Protein AF-A0A238U7Y1-F1 (afdb_monomer_lite)

Sequence (54 aa):
MKLTKNKRFKVRIEIKKFAYLPIIYRGSLFWLSKIKIEKSFNGMSMRIINVQRV

Organism: NCBI:txid584609

Radius of gyration: 15.34 Å; chains: 1; bounding box: 27×16×49 Å

Structure (mmCIF, N/CA/C/O backbone):
data_AF-A0A238U7Y1-F1
#
_entry.id   AF-A0A238U7Y1-F1
#
loop_
_atom_site.group_PDB
_atom_site.id
_atom_site.type_symbol
_atom_site.label_atom_id
_atom_site.label_alt_id
_atom_site.label_comp_id
_atom_site.label_asym_id
_atom_site.label_entity_id
_atom_site.label_seq_id
_atom_site.pdbx_PDB_ins_code
_atom_site.Cartn_x
_atom_site.Cartn_y
_atom_site.Cartn_z
_atom_site.occupancy
_atom_site.B_iso_or_equiv
_atom_site.auth_seq_id
_atom_site.auth_comp_id
_atom_site.auth_asym_id
_atom_site.auth_atom_id
_atom_site.pdbx_PDB_model_num
ATOM 1 N N . MET A 1 1 ? 13.424 7.874 37.051 1.00 44.00 1 MET A N 1
ATOM 2 C CA . MET A 1 1 ? 13.327 7.932 35.573 1.00 44.00 1 MET A CA 1
ATOM 3 C C . MET A 1 1 ? 12.102 7.150 35.119 1.00 44.00 1 MET A C 1
ATOM 5 O O . MET A 1 1 ? 12.056 5.942 35.307 1.00 44.00 1 MET A O 1
ATOM 9 N N . LYS A 1 2 ? 11.072 7.825 34.599 1.00 50.12 2 LYS A N 1
ATOM 10 C CA . LYS A 1 2 ? 9.866 7.169 34.070 1.00 50.12 2 LYS A CA 1
ATOM 11 C C . LYS A 1 2 ? 10.213 6.641 32.676 1.00 50.12 2 LYS A C 1
ATOM 13 O O . LYS A 1 2 ? 10.479 7.446 31.790 1.00 50.12 2 LYS A O 1
ATOM 18 N N . LEU A 1 3 ? 10.250 5.320 32.493 1.00 59.38 3 LEU A N 1
ATOM 19 C CA . LEU A 1 3 ? 10.401 4.706 31.172 1.00 59.38 3 LEU A CA 1
ATOM 20 C C . LEU A 1 3 ? 9.175 5.093 30.338 1.00 59.38 3 LEU A C 1
ATOM 22 O O . LEU A 1 3 ? 8.079 4.555 30.508 1.00 59.38 3 LEU A O 1
ATOM 26 N N . THR A 1 4 ? 9.341 6.100 29.486 1.00 61.22 4 THR A N 1
ATOM 27 C CA . THR A 1 4 ? 8.365 6.488 28.476 1.00 61.22 4 THR A CA 1
ATOM 28 C C . THR A 1 4 ? 8.073 5.253 27.633 1.00 61.22 4 THR A C 1
ATOM 30 O O . THR A 1 4 ? 8.986 4.632 27.095 1.00 61.22 4 THR A O 1
ATOM 33 N N . LYS A 1 5 ? 6.798 4.839 27.577 1.00 58.47 5 LYS A N 1
ATOM 34 C CA . LYS A 1 5 ? 6.345 3.697 26.770 1.00 58.47 5 LYS A CA 1
ATOM 35 C C . LYS A 1 5 ? 6.982 3.799 25.385 1.00 58.47 5 LYS A C 1
ATOM 37 O O . LYS A 1 5 ? 6.608 4.681 24.613 1.00 58.47 5 LYS A O 1
ATOM 42 N N . ASN A 1 6 ? 7.902 2.886 25.069 1.00 57.22 6 ASN A N 1
ATOM 43 C CA . ASN A 1 6 ? 8.385 2.697 23.710 1.00 57.22 6 ASN A CA 1
ATOM 44 C C . ASN A 1 6 ? 7.150 2.436 22.843 1.00 57.22 6 ASN A C 1
ATOM 46 O O . ASN A 1 6 ? 6.545 1.362 22.920 1.00 57.22 6 ASN A O 1
ATOM 50 N N . LYS A 1 7 ? 6.721 3.439 22.065 1.00 56.88 7 LYS A N 1
ATOM 51 C CA . LYS A 1 7 ? 5.710 3.250 21.025 1.00 56.88 7 LYS A CA 1
ATOM 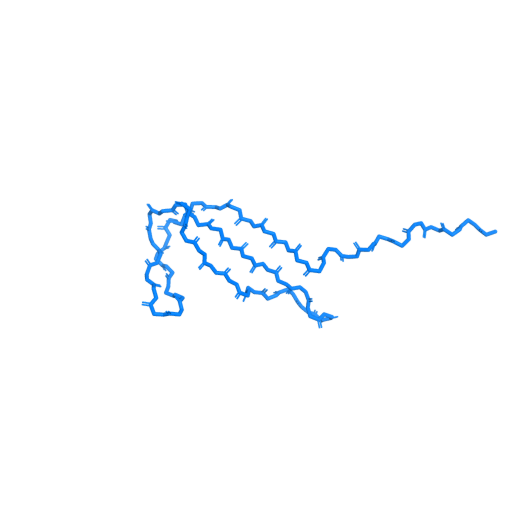52 C C . LYS A 1 7 ? 6.314 2.233 20.069 1.00 56.88 7 LYS A C 1
ATOM 54 O O . LYS A 1 7 ? 7.165 2.583 19.261 1.00 56.88 7 LYS A O 1
ATOM 59 N N . ARG A 1 8 ? 5.915 0.964 20.193 1.00 62.16 8 ARG A N 1
ATOM 60 C CA . ARG A 1 8 ? 6.246 -0.062 19.205 1.00 62.16 8 ARG A CA 1
ATOM 61 C C . ARG A 1 8 ? 5.753 0.481 17.867 1.00 62.16 8 ARG A C 1
ATOM 63 O O . ARG A 1 8 ? 4.544 0.624 17.677 1.00 62.16 8 ARG A O 1
ATOM 70 N N . PHE A 1 9 ? 6.674 0.881 16.995 1.00 61.72 9 PHE A N 1
ATOM 71 C CA . PHE A 1 9 ? 6.326 1.349 15.661 1.00 61.72 9 PHE A CA 1
ATOM 72 C C . PHE A 1 9 ? 5.514 0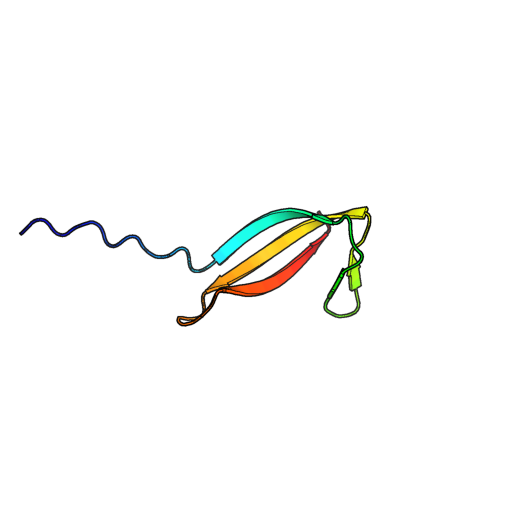.237 14.995 1.00 61.72 9 PHE A C 1
ATOM 74 O O . PHE A 1 9 ? 5.939 -0.920 14.983 1.00 61.72 9 PHE A O 1
ATOM 81 N N . LYS A 1 10 ? 4.306 0.551 14.507 1.00 63.16 10 LYS A N 1
ATOM 82 C CA . LYS A 1 10 ? 3.513 -0.422 13.750 1.00 63.16 10 LYS A CA 1
ATOM 83 C C . LYS A 1 10 ? 4.313 -0.784 12.504 1.00 63.16 10 LYS A C 1
ATOM 85 O O . LYS A 1 10 ? 4.414 0.013 11.578 1.00 63.16 10 LYS A O 1
ATOM 90 N N . VAL A 1 11 ? 4.885 -1.985 12.510 1.00 71.19 11 VAL A N 1
ATOM 91 C CA . VAL A 1 11 ? 5.708 -2.499 11.409 1.00 71.19 11 VAL A CA 1
ATOM 92 C C . VAL A 1 11 ? 4.864 -2.675 10.150 1.00 71.19 11 VAL A C 1
ATOM 94 O O . VAL A 1 11 ? 5.370 -2.464 9.056 1.00 71.19 11 VAL A O 1
ATOM 97 N N . ARG A 1 12 ? 3.572 -3.000 10.296 1.00 79.12 12 ARG A N 1
ATOM 98 C CA . ARG A 1 12 ? 2.618 -3.133 9.190 1.00 79.12 12 ARG A CA 1
ATOM 99 C C . ARG A 1 12 ? 1.398 -2.242 9.388 1.00 79.12 12 ARG A C 1
ATOM 101 O O . ARG A 1 12 ? 0.837 -2.171 10.483 1.00 79.12 12 ARG A O 1
ATOM 108 N N . ILE A 1 13 ? 0.996 -1.576 8.311 1.00 83.62 13 ILE A N 1
ATOM 109 C CA . ILE A 1 13 ? -0.178 -0.708 8.247 1.00 83.62 13 ILE A CA 1
ATOM 110 C C . ILE A 1 13 ? -1.020 -1.144 7.055 1.00 83.62 13 ILE A C 1
ATOM 112 O O . ILE A 1 13 ? -0.538 -1.188 5.924 1.00 83.62 13 ILE A O 1
ATOM 116 N N . GLU A 1 14 ? -2.288 -1.433 7.316 1.00 84.94 14 GLU A N 1
ATOM 117 C CA . GLU A 1 14 ? -3.277 -1.721 6.286 1.00 84.94 14 GLU A CA 1
ATOM 118 C C . GLU A 1 14 ? -4.129 -0.481 6.036 1.00 84.94 14 GLU A C 1
ATOM 120 O O . GLU A 1 14 ? -4.583 0.175 6.976 1.00 84.94 14 GLU A O 1
ATOM 125 N N . ILE A 1 15 ? -4.349 -0.150 4.768 1.00 85.88 15 ILE A N 1
ATOM 126 C CA . ILE A 1 15 ? -5.139 1.008 4.364 1.00 85.88 15 ILE A CA 1
ATOM 127 C C . ILE A 1 15 ? -6.166 0.545 3.335 1.00 85.88 15 ILE A C 1
ATOM 129 O O . ILE 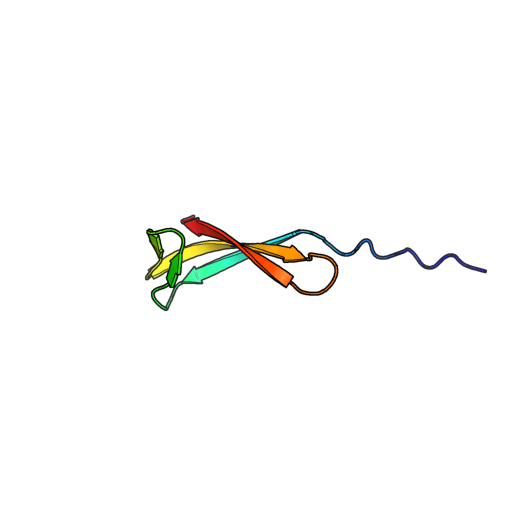A 1 15 ? -5.803 0.085 2.253 1.00 85.88 15 ILE A O 1
ATOM 133 N N . LYS A 1 16 ? -7.452 0.702 3.659 1.00 87.00 16 LYS A N 1
ATOM 134 C CA . LYS A 1 16 ? -8.553 0.505 2.710 1.00 87.00 16 LYS A CA 1
ATOM 135 C C . LYS A 1 16 ? -8.834 1.830 2.005 1.00 87.00 16 LYS A C 1
ATOM 137 O O . LYS A 1 16 ? -9.110 2.826 2.672 1.00 87.00 16 LYS A O 1
ATOM 142 N N . LYS A 1 17 ? -8.740 1.859 0.678 1.00 88.25 17 LYS A N 1
ATOM 143 C CA . LYS A 1 17 ? -9.054 3.037 -0.148 1.00 88.25 17 LYS A CA 1
ATOM 144 C C . LYS A 1 17 ? -9.785 2.623 -1.415 1.00 88.25 17 LYS A C 1
ATOM 146 O O . LYS A 1 17 ? -9.718 1.472 -1.828 1.00 88.25 17 LYS A O 1
ATOM 151 N N . PHE A 1 18 ? -10.480 3.571 -2.028 1.00 88.81 18 PHE A N 1
ATOM 152 C CA . PHE A 1 18 ? -11.036 3.392 -3.362 1.00 88.81 18 PHE A CA 1
ATOM 153 C C . PHE A 1 18 ? -10.002 3.821 -4.409 1.00 88.81 18 PHE A C 1
ATOM 155 O O . PHE A 1 18 ? -9.422 4.904 -4.299 1.00 88.81 18 PHE A O 1
ATOM 162 N N . ALA A 1 19 ? -9.731 2.956 -5.384 1.00 87.12 19 ALA A N 1
ATOM 163 C CA . ALA A 1 19 ? -8.786 3.219 -6.461 1.00 87.12 19 ALA A CA 1
ATOM 164 C C . ALA A 1 19 ? -9.472 3.998 -7.589 1.00 87.12 19 ALA A C 1
ATOM 166 O O . ALA A 1 19 ? -10.176 3.419 -8.414 1.00 87.12 19 ALA A O 1
ATOM 167 N N . TYR A 1 20 ? -9.255 5.312 -7.632 1.00 86.00 20 TYR A N 1
ATOM 168 C CA . TYR A 1 20 ? -9.760 6.163 -8.716 1.00 86.00 20 TYR A CA 1
ATOM 169 C C . TYR A 1 20 ? -8.904 6.075 -9.984 1.00 86.00 20 TYR A C 1
ATOM 171 O O . TYR A 1 20 ? -9.431 6.142 -11.090 1.00 86.00 20 TYR A O 1
ATOM 179 N N . LEU A 1 21 ? -7.592 5.884 -9.818 1.00 87.56 21 LEU A N 1
ATOM 180 C CA . LEU A 1 21 ? -6.640 5.718 -10.914 1.00 87.56 21 LEU A CA 1
ATOM 181 C C . LEU A 1 21 ? -6.290 4.238 -11.108 1.00 87.56 21 LEU A C 1
ATOM 183 O O . LEU A 1 21 ? -6.249 3.502 -10.115 1.00 87.56 21 LEU A O 1
ATOM 187 N N . PRO A 1 22 ? -6.016 3.807 -12.352 1.00 87.62 22 PRO A N 1
ATOM 188 C CA . PRO A 1 22 ? -5.555 2.458 -12.626 1.00 87.62 22 PRO A CA 1
ATOM 189 C C . PRO A 1 22 ? -4.168 2.242 -12.024 1.00 87.62 22 PRO A C 1
ATOM 191 O O . PRO A 1 22 ? -3.228 2.993 -12.281 1.00 87.62 22 PRO A O 1
ATOM 194 N N . ILE A 1 23 ? -4.038 1.192 -11.222 1.00 88.81 23 ILE A N 1
ATOM 195 C CA . ILE A 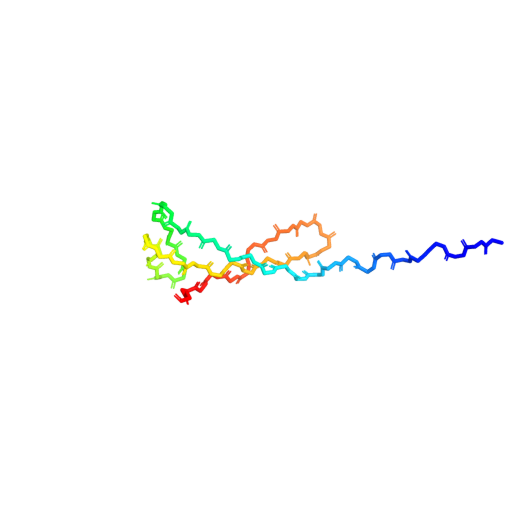1 23 ? -2.770 0.761 -10.642 1.00 88.81 23 ILE A CA 1
ATOM 196 C C . ILE A 1 23 ? -2.481 -0.641 -11.158 1.00 88.81 23 ILE A C 1
ATOM 198 O O . ILE A 1 23 ? -3.287 -1.553 -10.975 1.00 88.81 23 ILE A O 1
ATOM 202 N N . ILE A 1 24 ? -1.317 -0.819 -11.776 1.00 88.81 24 ILE A N 1
ATOM 203 C CA . ILE A 1 24 ? -0.819 -2.137 -12.166 1.00 88.81 24 ILE A CA 1
ATOM 204 C C . ILE A 1 24 ? 0.093 -2.631 -11.048 1.00 88.81 24 ILE A C 1
ATOM 206 O O . ILE A 1 24 ? 1.107 -2.007 -10.734 1.00 88.81 24 ILE A O 1
ATOM 210 N N . TYR A 1 25 ? -0.268 -3.753 -10.434 1.00 88.06 25 TYR A N 1
ATOM 211 C CA . TYR A 1 25 ? 0.541 -4.378 -9.395 1.00 88.06 25 TYR A CA 1
ATOM 212 C C . TYR A 1 25 ? 0.548 -5.896 -9.577 1.00 88.06 25 TYR A C 1
ATOM 214 O O . TYR A 1 25 ? -0.510 -6.519 -9.622 1.00 88.06 25 TYR A O 1
ATOM 222 N N . ARG A 1 26 ? 1.745 -6.492 -9.700 1.00 85.69 26 ARG A N 1
ATOM 223 C CA . ARG A 1 26 ? 1.956 -7.943 -9.906 1.00 85.69 26 ARG A CA 1
ATOM 224 C C . ARG A 1 26 ? 1.088 -8.550 -11.026 1.00 85.69 26 ARG A C 1
ATOM 226 O O . ARG A 1 26 ? 0.460 -9.584 -10.838 1.00 85.69 26 ARG A O 1
ATOM 233 N N . GLY A 1 27 ? 1.014 -7.881 -12.178 1.00 86.62 27 GLY A N 1
ATOM 234 C CA . GLY A 1 27 ? 0.228 -8.344 -13.333 1.00 86.62 27 GLY A CA 1
ATOM 235 C C . GLY A 1 27 ? -1.289 -8.163 -13.203 1.00 86.62 27 GLY A C 1
ATOM 236 O O . GLY A 1 27 ? -2.019 -8.498 -14.127 1.00 86.62 27 GLY A O 1
ATOM 237 N N . SER A 1 28 ? -1.778 -7.608 -12.090 1.00 84.94 28 SER A N 1
ATOM 238 C CA . SER A 1 28 ? -3.195 -7.298 -11.886 1.00 84.94 28 SER A CA 1
ATOM 239 C C . SER A 1 28 ? -3.463 -5.804 -12.060 1.00 84.94 28 SER A C 1
ATOM 241 O O . SER A 1 28 ? -2.725 -4.968 -11.531 1.00 84.94 28 SER A O 1
ATOM 243 N N . LEU A 1 29 ? -4.541 -5.474 -12.778 1.00 88.44 29 LEU A N 1
ATOM 244 C CA . LEU A 1 29 ? -5.039 -4.108 -12.932 1.00 88.44 29 LEU A CA 1
ATOM 245 C C . LEU A 1 29 ? -6.098 -3.809 -11.860 1.00 88.44 29 LEU A C 1
ATOM 247 O O . LEU A 1 29 ? -7.155 -4.447 -11.791 1.00 88.44 29 LEU A O 1
ATOM 251 N N . PHE A 1 30 ? -5.823 -2.813 -11.025 1.00 85.44 30 PHE A N 1
ATOM 252 C CA . PHE A 1 30 ? -6.732 -2.319 -9.999 1.00 85.44 30 PHE A CA 1
ATOM 253 C C . PHE A 1 30 ? -7.248 -0.940 -10.399 1.00 85.44 30 PHE A C 1
ATOM 255 O O . PHE A 1 30 ? -6.513 0.041 -10.336 1.00 85.44 30 PHE A O 1
ATOM 262 N N . TRP A 1 31 ? -8.513 -0.865 -10.804 1.00 90.00 31 TRP A N 1
ATOM 263 C CA . TRP A 1 31 ? -9.183 0.385 -11.159 1.00 90.00 31 TRP A CA 1
ATOM 264 C C . TRP A 1 31 ? -10.642 0.345 -10.691 1.00 90.00 31 TRP A C 1
ATOM 266 O O . TRP A 1 31 ? -11.215 -0.742 -10.588 1.00 90.00 31 TRP A O 1
ATOM 276 N N . LEU A 1 32 ? -11.201 1.507 -10.335 1.00 88.56 32 LEU A N 1
ATOM 277 C CA . LEU A 1 32 ? -12.590 1.741 -9.917 1.00 88.56 32 LEU A CA 1
ATOM 278 C C . LEU A 1 32 ? -13.098 0.718 -8.894 1.00 88.56 32 LEU A C 1
ATOM 280 O O . LEU A 1 32 ? -14.246 0.287 -8.926 1.00 88.56 32 LEU A O 1
ATOM 284 N N . SER A 1 33 ? -12.221 0.300 -7.982 1.00 88.50 33 SER A N 1
ATOM 285 C CA . SER A 1 33 ? -12.503 -0.753 -7.007 1.00 88.50 33 SER A CA 1
ATOM 286 C C . SER A 1 33 ? -11.945 -0.404 -5.634 1.00 88.50 33 SER A C 1
ATOM 288 O O . SER A 1 33 ? -10.996 0.375 -5.490 1.00 88.50 33 SER A O 1
ATOM 290 N N . LYS A 1 34 ? -12.552 -0.978 -4.592 1.00 90.56 34 LYS A N 1
ATOM 291 C CA . LYS A 1 34 ? -12.003 -0.907 -3.238 1.00 90.56 34 LYS A CA 1
ATOM 292 C C . LYS A 1 34 ? -10.752 -1.774 -3.191 1.00 90.56 34 LYS A C 1
ATOM 294 O O . LYS A 1 34 ? -10.781 -2.944 -3.558 1.00 90.56 34 LYS A O 1
ATOM 299 N N . ILE A 1 35 ? -9.655 -1.183 -2.740 1.00 91.31 35 ILE A N 1
ATOM 300 C CA . ILE A 1 35 ? -8.378 -1.862 -2.583 1.00 91.31 35 ILE A CA 1
ATOM 301 C C . ILE A 1 35 ? -7.901 -1.788 -1.138 1.00 91.31 35 ILE A C 1
ATOM 303 O O . ILE A 1 35 ? -8.071 -0.785 -0.436 1.00 91.31 35 ILE A O 1
ATOM 307 N N . LYS A 1 36 ? -7.275 -2.871 -0.700 1.00 91.25 36 LYS A N 1
ATOM 308 C CA . LYS A 1 36 ? -6.519 -2.976 0.537 1.00 91.25 36 LYS A CA 1
ATOM 309 C C . LYS A 1 36 ? -5.042 -2.867 0.181 1.00 91.25 36 LYS A C 1
ATOM 311 O O . LYS A 1 36 ? -4.509 -3.714 -0.530 1.00 91.25 36 LYS A O 1
ATOM 316 N N . ILE A 1 37 ? -4.390 -1.813 0.657 1.00 90.25 37 ILE A N 1
ATOM 317 C CA . ILE A 1 37 ? -2.949 -1.610 0.505 1.00 90.25 37 ILE A CA 1
ATOM 318 C C . ILE A 1 37 ? -2.292 -1.953 1.833 1.00 90.25 37 ILE A C 1
ATOM 320 O O . ILE A 1 37 ? -2.612 -1.349 2.859 1.00 90.25 37 ILE A O 1
ATOM 324 N N . GLU A 1 38 ? -1.342 -2.875 1.807 1.00 90.00 38 GLU A N 1
ATOM 325 C CA . GLU A 1 38 ? -0.515 -3.190 2.965 1.00 90.00 38 GLU A CA 1
ATOM 326 C C . GLU A 1 38 ? 0.848 -2.538 2.786 1.00 90.00 38 GLU A C 1
ATOM 328 O O . GLU A 1 38 ? 1.523 -2.692 1.761 1.00 90.00 38 GLU A O 1
ATOM 333 N N . LYS A 1 39 ? 1.253 -1.782 3.801 1.00 89.94 39 LYS A N 1
ATOM 334 C CA . LYS A 1 39 ? 2.555 -1.138 3.868 1.00 89.94 39 LYS A CA 1
ATOM 335 C C . LYS A 1 39 ? 3.345 -1.715 5.028 1.00 89.94 39 LYS A C 1
ATOM 337 O O . LYS A 1 39 ? 2.799 -1.882 6.115 1.00 89.94 39 LYS A O 1
ATOM 342 N N . SER A 1 40 ? 4.624 -1.987 4.803 1.00 88.56 40 SER A N 1
ATOM 343 C CA . SER A 1 40 ? 5.552 -2.435 5.837 1.00 88.56 40 SER A CA 1
ATOM 344 C C . SER A 1 40 ? 6.707 -1.455 5.981 1.00 88.56 40 SER A C 1
ATOM 346 O O . SER A 1 40 ? 7.250 -0.979 4.983 1.00 88.56 40 SER A O 1
ATOM 348 N N . PHE A 1 41 ? 7.096 -1.171 7.219 1.00 83.19 41 PHE A N 1
ATOM 349 C CA . PHE A 1 41 ? 8.319 -0.444 7.534 1.00 83.19 41 PHE A CA 1
ATOM 350 C C . PHE A 1 41 ? 9.488 -1.429 7.620 1.00 83.19 41 PHE A C 1
ATOM 352 O O . PHE A 1 41 ? 9.391 -2.435 8.320 1.00 83.19 41 PHE A O 1
ATOM 359 N N . ASN A 1 42 ? 10.574 -1.161 6.896 1.00 82.12 42 ASN A N 1
ATOM 360 C CA . ASN A 1 42 ? 11.753 -2.037 6.843 1.00 82.12 42 ASN A CA 1
ATOM 361 C C . ASN A 1 42 ? 12.930 -1.550 7.711 1.00 82.12 42 ASN A C 1
ATOM 363 O O . ASN A 1 42 ? 14.051 -2.001 7.510 1.00 82.12 42 ASN A O 1
ATOM 367 N N . GLY A 1 43 ? 12.703 -0.595 8.617 1.00 78.75 43 GLY A N 1
ATOM 368 C CA . GLY A 1 43 ? 13.760 0.053 9.404 1.00 78.75 43 GLY A CA 1
ATOM 369 C C . GLY A 1 43 ? 14.217 1.403 8.841 1.00 78.75 43 GLY A C 1
ATOM 370 O O . GLY A 1 43 ? 14.653 2.248 9.612 1.00 78.75 43 GLY A O 1
ATOM 371 N N . MET A 1 44 ? 14.045 1.645 7.534 1.00 82.38 44 MET A N 1
ATOM 372 C CA . MET A 1 44 ? 14.410 2.915 6.880 1.00 82.38 44 MET A CA 1
ATOM 373 C C . MET A 1 44 ? 13.211 3.651 6.278 1.00 82.38 44 MET A C 1
ATOM 375 O O . MET A 1 44 ? 13.110 4.869 6.372 1.00 82.38 44 MET A O 1
ATOM 379 N N . SER A 1 45 ? 12.295 2.929 5.628 1.00 83.25 45 SER A N 1
ATOM 380 C CA . SER A 1 45 ? 11.183 3.533 4.887 1.00 83.25 45 SER A CA 1
ATOM 381 C C . SER A 1 45 ? 9.936 2.654 4.909 1.00 83.25 45 SER A C 1
ATOM 383 O O . SER A 1 45 ? 9.999 1.443 5.136 1.00 83.25 45 SER A O 1
ATOM 385 N N . MET A 1 46 ? 8.782 3.275 4.664 1.00 85.62 46 MET A N 1
ATOM 386 C CA . MET A 1 46 ? 7.515 2.569 4.520 1.00 85.62 46 MET A CA 1
ATOM 387 C C . MET A 1 46 ? 7.316 2.157 3.056 1.00 85.62 46 MET A C 1
ATOM 389 O O . MET A 1 46 ? 7.198 3.014 2.182 1.00 85.62 46 MET A O 1
ATOM 393 N N . ARG A 1 47 ? 7.253 0.851 2.783 1.00 86.69 47 ARG A N 1
ATOM 394 C CA . ARG A 1 47 ? 7.086 0.289 1.432 1.00 86.69 47 ARG A CA 1
ATOM 395 C C . ARG A 1 47 ? 5.748 -0.418 1.28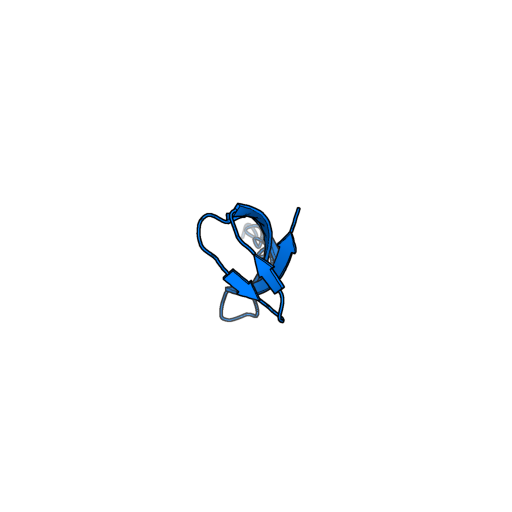7 1.00 86.69 47 ARG A C 1
ATOM 397 O O . ARG A 1 47 ? 5.292 -1.074 2.219 1.00 86.69 47 ARG A O 1
ATOM 404 N N . ILE A 1 48 ? 5.127 -0.299 0.115 1.00 87.00 48 ILE A N 1
ATOM 405 C CA . ILE A 1 48 ? 3.931 -1.076 -0.231 1.00 87.00 48 ILE A CA 1
ATOM 406 C C . ILE A 1 48 ? 4.372 -2.515 -0.493 1.00 87.00 48 ILE A C 1
ATOM 408 O O . ILE A 1 48 ? 5.173 -2.764 -1.391 1.00 87.00 48 ILE A O 1
ATOM 412 N N . ILE A 1 49 ? 3.868 -3.446 0.309 1.00 90.38 49 ILE A N 1
ATOM 413 C CA . ILE A 1 49 ? 4.189 -4.875 0.208 1.00 90.38 49 ILE A CA 1
ATOM 414 C C . ILE A 1 49 ? 3.090 -5.670 -0.488 1.00 90.38 49 ILE A C 1
ATOM 416 O O . ILE A 1 49 ? 3.369 -6.742 -1.018 1.00 90.38 49 ILE A O 1
ATOM 420 N N . ASN A 1 50 ? 1.857 -5.161 -0.480 1.00 88.56 50 ASN A N 1
ATOM 421 C CA . ASN A 1 50 ? 0.715 -5.859 -1.045 1.00 88.56 50 ASN A CA 1
ATOM 422 C C . ASN A 1 50 ? -0.388 -4.874 -1.449 1.00 88.56 50 ASN A C 1
ATOM 424 O O . ASN A 1 50 ? -0.597 -3.851 -0.789 1.00 88.56 50 ASN A O 1
ATOM 428 N N . VAL A 1 51 ? -1.102 -5.213 -2.519 1.00 89.12 51 VAL A N 1
ATOM 429 C CA . VAL A 1 51 ? -2.314 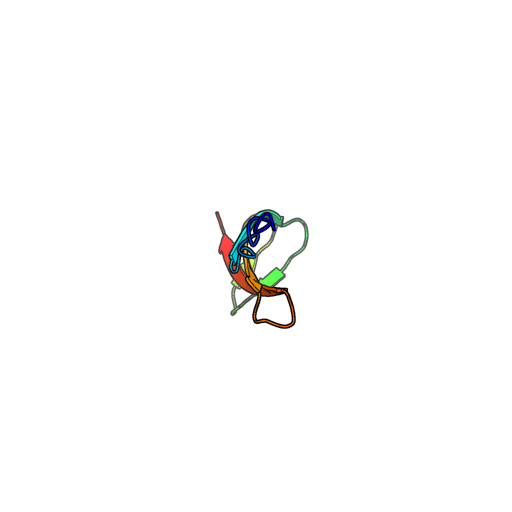-4.532 -2.976 1.00 89.12 51 VAL A CA 1
ATOM 430 C C . VAL A 1 51 ? -3.318 -5.615 -3.351 1.00 89.12 51 VAL A C 1
ATOM 432 O O . VAL A 1 51 ? -3.032 -6.453 -4.203 1.00 89.12 51 VAL A O 1
ATOM 435 N N . GLN A 1 52 ? -4.478 -5.612 -2.702 1.00 88.94 52 GLN A N 1
ATOM 436 C CA . GLN A 1 52 ? -5.548 -6.586 -2.922 1.00 88.94 52 GLN A CA 1
ATOM 437 C C . GLN A 1 52 ? -6.862 -5.869 -3.210 1.00 88.94 52 GLN A C 1
ATOM 439 O O . GLN A 1 52 ? -7.109 -4.793 -2.668 1.00 88.94 52 GLN A O 1
ATOM 444 N N . ARG A 1 53 ? -7.717 -6.464 -4.044 1.00 85.75 53 ARG A N 1
ATOM 445 C CA . ARG A 1 53 ? -9.095 -6.000 -4.241 1.00 85.75 53 ARG A CA 1
ATOM 446 C C . ARG A 1 53 ? -9.943 -6.498 -3.066 1.00 85.75 53 ARG A C 1
ATOM 448 O O . ARG A 1 53 ? -9.768 -7.640 -2.650 1.00 85.75 53 ARG A O 1
ATOM 455 N N . VAL A 1 54 ? -10.786 -5.623 -2.518 1.00 82.94 54 VAL A N 1
ATOM 456 C CA . VAL A 1 54 ? -11.768 -5.939 -1.463 1.00 82.94 54 VAL A CA 1
ATOM 457 C C . VAL A 1 54 ? -13.105 -6.258 -2.100 1.00 82.94 54 VAL A C 1
ATOM 459 O O . VAL A 1 54 ? -13.478 -5.507 -3.032 1.00 82.94 54 VAL A O 1
#

Foldseek 3Di:
DPPDPPPPPPQKDKDWDAACDWDQDPNDTHHRFTKIWMWGDPPPDIHTPDIDGD

pLDDT: mean 81.15, std 12.06, range [44.0, 91.31]

Secondary structure (DSSP, 8-state):
----------SEEEEEEEE-S-EEETTEEE-SEEEEEEEEE-SS-EEEEEEEE-